Protein AF-A0A7X3G7Q7-F1 (afdb_monomer_lite)

Radius of gyration: 23.52 Å; chains: 1; bounding box: 39×29×93 Å

pLDDT: mean 84.51, std 14.5, range [41.16, 97.44]

Secondary structure (DSSP, 8-state):
------HHHHHHHHHHHHHHTTPPPP-HHHHHHHHHHHH-EEE--S-TTS--EEEEE---BTTB--EEEEEE--HHHHHHHHHHHHHHHHHHHHHHHHHHHHHHT-------------

Organism: NCBI:txid2683234

Foldseek 3Di:
DDDPDDPLRVLVVVQVVCVVVVHDHDDSVLVVVVVLVVAWDWDDPPDPVFAIWRWHWDDDDPNDTDTPGIGGPDPVVVVVNVVVVVVNVVVVVVVVVVVVVVVVPDDPPDDDDPDDDD

Structure (mmCIF, N/CA/C/O backbone):
data_AF-A0A7X3G7Q7-F1
#
_entry.id   AF-A0A7X3G7Q7-F1
#
loop_
_atom_site.group_PDB
_atom_site.id
_atom_site.type_symbol
_atom_site.label_atom_id
_atom_site.label_alt_id
_atom_site.label_comp_id
_atom_site.label_asym_id
_atom_site.label_entity_id
_atom_site.label_seq_id
_atom_site.pdbx_PDB_ins_code
_atom_site.Cartn_x
_atom_site.Cartn_y
_atom_site.Cartn_z
_atom_site.occupancy
_atom_site.B_iso_or_equiv
_atom_site.auth_seq_id
_atom_site.auth_comp_id
_atom_site.auth_asym_id
_atom_site.auth_atom_id
_atom_site.pdbx_PDB_model_num
ATOM 1 N N . MET A 1 1 ? -12.680 -6.814 -23.816 1.00 41.16 1 MET A N 1
ATOM 2 C CA . MET A 1 1 ? -12.468 -7.788 -22.724 1.00 41.16 1 MET A CA 1
ATOM 3 C C . MET A 1 1 ? -12.427 -7.013 -21.419 1.00 41.16 1 MET A C 1
ATOM 5 O O . MET A 1 1 ? -11.471 -6.287 -21.191 1.00 41.16 1 MET A O 1
ATOM 9 N N . THR A 1 2 ? -13.482 -7.069 -20.613 1.00 50.25 2 THR A N 1
ATOM 10 C CA . THR A 1 2 ? -13.499 -6.464 -19.275 1.00 50.25 2 THR A CA 1
ATOM 11 C C . THR A 1 2 ? -12.860 -7.450 -18.305 1.00 50.25 2 THR A C 1
ATOM 13 O O . THR A 1 2 ? -13.382 -8.539 -18.089 1.00 50.25 2 THR A O 1
ATOM 16 N N . ASN A 1 3 ? -11.681 -7.107 -17.786 1.00 59.00 3 ASN A N 1
ATOM 17 C CA . ASN A 1 3 ? -11.023 -7.899 -16.755 1.00 59.00 3 ASN A CA 1
ATOM 18 C C . ASN A 1 3 ? -11.711 -7.630 -15.403 1.00 59.00 3 ASN A C 1
ATOM 20 O O . ASN A 1 3 ? -11.856 -6.473 -15.016 1.00 59.00 3 ASN A O 1
ATOM 24 N N . PHE A 1 4 ? -12.139 -8.690 -14.711 1.00 66.44 4 PHE A N 1
ATOM 25 C CA . PHE A 1 4 ? -12.794 -8.630 -13.396 1.00 66.44 4 PHE A CA 1
ATOM 26 C C . PHE A 1 4 ? -11.816 -8.792 -12.220 1.00 66.44 4 PHE A C 1
ATOM 28 O O . PHE A 1 4 ? -12.246 -8.860 -11.068 1.00 66.44 4 PHE A O 1
ATOM 35 N N . ASP A 1 5 ? -10.514 -8.883 -12.498 1.00 72.56 5 ASP A N 1
ATOM 36 C CA . ASP A 1 5 ? -9.478 -8.947 -11.472 1.00 72.56 5 ASP A CA 1
ATOM 37 C C . ASP A 1 5 ? -9.525 -7.716 -10.557 1.00 72.56 5 ASP A C 1
ATOM 39 O O . ASP A 1 5 ? -9.692 -6.576 -10.998 1.00 72.56 5 ASP A O 1
ATOM 43 N N . THR A 1 6 ? -9.279 -7.932 -9.266 1.00 76.94 6 THR A N 1
ATOM 44 C CA . THR A 1 6 ? -8.950 -6.826 -8.364 1.00 76.94 6 THR A CA 1
ATOM 45 C C . THR A 1 6 ? -7.605 -6.208 -8.756 1.00 76.94 6 THR A C 1
ATOM 47 O O . THR A 1 6 ? -6.756 -6.865 -9.361 1.00 76.94 6 THR A O 1
ATOM 50 N N . LEU A 1 7 ? -7.361 -4.953 -8.363 1.00 80.94 7 LEU A N 1
ATOM 51 C CA . LEU A 1 7 ? -6.083 -4.275 -8.621 1.00 80.94 7 LEU A CA 1
ATOM 52 C C . LEU A 1 7 ? -4.878 -5.121 -8.165 1.00 80.94 7 LEU A C 1
ATOM 54 O O . LEU A 1 7 ? -3.913 -5.282 -8.905 1.00 80.94 7 LEU A O 1
ATOM 58 N N . THR A 1 8 ? -4.965 -5.736 -6.984 1.00 82.06 8 THR A N 1
ATOM 59 C CA . THR A 1 8 ? -3.931 -6.631 -6.445 1.00 82.06 8 THR A CA 1
ATOM 60 C C . THR A 1 8 ? -3.690 -7.848 -7.338 1.00 82.06 8 THR A C 1
ATOM 62 O O . THR A 1 8 ? -2.542 -8.236 -7.558 1.00 82.06 8 THR A O 1
ATOM 65 N N . GLN A 1 9 ? -4.751 -8.455 -7.879 1.00 85.56 9 GLN A N 1
ATOM 66 C CA . GLN A 1 9 ? -4.645 -9.603 -8.784 1.00 85.56 9 GLN A CA 1
ATOM 67 C C . GLN A 1 9 ? -4.023 -9.203 -10.124 1.00 85.56 9 GLN A C 1
ATOM 69 O O . GLN A 1 9 ? -3.162 -9.925 -10.633 1.00 85.56 9 GLN A O 1
ATOM 74 N N . LEU A 1 10 ? -4.406 -8.040 -10.657 1.00 89.75 10 LEU A N 1
ATOM 75 C CA . LEU A 1 10 ? -3.851 -7.500 -11.893 1.00 89.75 10 LEU A CA 1
ATOM 76 C C . LEU A 1 10 ? -2.351 -7.219 -11.750 1.00 89.75 10 LEU A C 1
ATOM 78 O O . LEU A 1 10 ? -1.560 -7.679 -12.571 1.00 89.75 10 LEU A O 1
ATOM 82 N N . ILE A 1 11 ? -1.948 -6.541 -10.674 1.00 91.00 11 ILE A N 1
ATOM 83 C CA . ILE A 1 11 ? -0.537 -6.235 -10.413 1.00 91.00 11 ILE A CA 1
ATOM 84 C C . ILE A 1 11 ? 0.264 -7.517 -10.163 1.00 91.00 11 ILE A C 1
ATOM 86 O O . ILE A 1 11 ? 1.367 -7.666 -10.677 1.00 91.00 11 ILE A O 1
ATOM 90 N N . SER A 1 12 ? -0.308 -8.497 -9.462 1.00 89.81 12 SER A N 1
ATOM 91 C CA . SER A 1 12 ? 0.344 -9.799 -9.270 1.00 89.81 12 SER A CA 1
ATOM 92 C C . SER A 1 12 ? 0.580 -10.529 -10.598 1.00 89.81 12 SER A C 1
ATOM 94 O O . SER A 1 12 ? 1.623 -11.155 -10.785 1.00 89.81 12 SER A O 1
ATOM 96 N N . LYS A 1 13 ? -0.377 -10.464 -11.537 1.00 91.12 13 LYS A N 1
ATOM 97 C CA . LYS A 1 13 ? -0.215 -11.015 -12.893 1.00 91.12 13 LYS A CA 1
ATOM 98 C C . LYS A 1 13 ? 0.859 -10.255 -13.672 1.00 91.12 13 LYS A C 1
ATOM 100 O O . LYS A 1 13 ? 1.710 -10.903 -14.277 1.00 91.12 13 LYS A O 1
ATOM 105 N N . TYR A 1 14 ? 0.848 -8.922 -13.603 1.00 92.00 14 TYR A N 1
ATOM 106 C CA . TYR A 1 14 ? 1.881 -8.080 -14.203 1.00 92.00 14 TYR A CA 1
ATOM 107 C C . TYR A 1 14 ? 3.270 -8.445 -13.674 1.00 92.00 14 TYR A C 1
ATOM 109 O O . TYR A 1 14 ? 4.127 -8.794 -14.471 1.00 92.00 14 TYR A O 1
ATOM 117 N N . ASN A 1 15 ? 3.481 -8.469 -12.354 1.00 93.94 15 ASN A N 1
ATOM 118 C CA . ASN A 1 15 ? 4.786 -8.759 -11.755 1.00 93.94 15 ASN A CA 1
ATOM 119 C C . ASN A 1 15 ? 5.332 -10.132 -12.157 1.00 93.94 15 ASN A C 1
ATOM 121 O O . ASN A 1 15 ? 6.530 -10.268 -12.389 1.00 93.94 15 ASN A O 1
ATOM 125 N N . ARG A 1 16 ? 4.466 -11.148 -12.279 1.00 92.88 16 ARG A N 1
ATOM 126 C CA . ARG A 1 16 ? 4.882 -12.464 -12.786 1.00 92.88 16 ARG A CA 1
ATOM 127 C C . ARG A 1 16 ? 5.394 -12.382 -14.222 1.00 92.88 16 ARG A C 1
ATOM 129 O O . ARG A 1 16 ? 6.462 -12.910 -14.501 1.00 92.88 16 ARG A O 1
ATOM 136 N N . ALA A 1 17 ? 4.653 -11.718 -15.109 1.00 92.19 17 ALA A N 1
ATOM 137 C CA . ALA A 1 17 ? 5.059 -11.559 -16.503 1.00 92.19 17 ALA A CA 1
ATOM 138 C C . ALA A 1 17 ? 6.316 -10.681 -16.631 1.00 92.19 17 ALA A C 1
ATOM 140 O O . ALA A 1 17 ? 7.292 -11.088 -17.250 1.00 92.19 17 ALA A O 1
ATOM 141 N N . ALA A 1 18 ? 6.317 -9.511 -15.991 1.00 91.31 18 ALA A N 1
ATOM 142 C CA . ALA A 1 18 ? 7.424 -8.561 -15.970 1.00 91.31 18 ALA A CA 1
ATOM 143 C C . ALA A 1 18 ? 8.718 -9.201 -15.452 1.00 91.31 18 ALA A C 1
ATOM 145 O O . ALA A 1 18 ? 9.767 -9.034 -16.068 1.00 91.31 18 ALA A O 1
ATOM 146 N N . GLY A 1 19 ? 8.637 -10.004 -14.386 1.00 89.94 19 GLY A N 1
ATOM 147 C CA . GLY A 1 19 ? 9.782 -10.738 -13.850 1.00 89.94 19 GLY A CA 1
ATOM 148 C C . GLY A 1 19 ? 10.394 -11.709 -14.860 1.00 89.94 19 GLY A C 1
ATOM 149 O O . GLY A 1 19 ? 11.614 -11.786 -14.961 1.00 89.94 19 GLY A O 1
ATOM 150 N N . SER A 1 20 ? 9.574 -12.388 -15.671 1.00 89.56 20 SER A N 1
ATOM 151 C CA . SER A 1 20 ? 10.067 -13.255 -16.752 1.00 89.56 20 SER A CA 1
ATOM 152 C C . SER A 1 20 ? 10.788 -12.492 -17.868 1.00 89.56 20 SER A C 1
ATOM 154 O O . SER A 1 20 ? 11.638 -13.071 -18.537 1.00 89.56 20 SER A O 1
ATOM 156 N N . PHE A 1 21 ? 10.485 -11.205 -18.057 1.00 88.06 21 PHE A N 1
ATOM 157 C CA . PHE A 1 21 ? 11.135 -10.335 -19.045 1.00 88.06 21 PHE A CA 1
ATOM 158 C C . PHE A 1 21 ? 12.249 -9.454 -18.455 1.00 88.06 21 PHE A C 1
ATOM 160 O O . PHE A 1 21 ? 12.831 -8.645 -19.177 1.00 88.06 21 PHE A O 1
ATOM 167 N N . GLY A 1 22 ? 12.546 -9.579 -17.156 1.00 84.56 22 GLY A N 1
ATOM 168 C CA . GLY A 1 22 ? 13.512 -8.717 -16.467 1.00 84.56 22 GLY A CA 1
ATOM 169 C C . GLY A 1 22 ? 13.072 -7.250 -16.371 1.00 84.56 22 GLY A C 1
ATOM 170 O O . GLY A 1 22 ? 13.911 -6.359 -16.269 1.00 84.56 22 GLY A O 1
ATOM 171 N N . TRP A 1 23 ? 11.768 -6.979 -16.448 1.00 85.88 23 TRP A N 1
ATOM 172 C CA . TRP A 1 23 ? 11.209 -5.634 -16.316 1.00 85.88 23 TRP A CA 1
ATOM 173 C C . TRP A 1 23 ? 11.025 -5.233 -14.850 1.00 85.88 23 TRP A C 1
ATOM 175 O O . TRP A 1 23 ? 10.987 -6.072 -13.949 1.00 85.88 23 TRP A O 1
ATOM 185 N N . GLY A 1 24 ? 10.863 -3.926 -14.623 1.00 84.81 24 GLY A N 1
ATOM 186 C CA . GLY A 1 24 ? 10.575 -3.372 -13.303 1.00 84.81 24 GLY A CA 1
ATOM 187 C C . GLY A 1 24 ? 9.292 -3.952 -12.701 1.00 84.81 24 GLY A C 1
ATOM 188 O O . GLY A 1 24 ? 8.245 -4.010 -13.355 1.00 84.81 24 GLY A O 1
ATOM 189 N N . LEU A 1 25 ? 9.388 -4.373 -11.440 1.00 90.81 25 LEU A N 1
ATOM 190 C CA . LEU A 1 25 ? 8.280 -4.926 -10.667 1.00 90.81 25 LEU A CA 1
ATOM 191 C C . LEU A 1 25 ? 7.606 -3.830 -9.844 1.00 90.81 25 LEU A C 1
ATOM 193 O O . LEU A 1 25 ? 8.264 -2.936 -9.316 1.00 90.81 25 LEU A O 1
ATOM 197 N N . VAL A 1 26 ? 6.291 -3.935 -9.687 1.00 90.06 26 VAL A N 1
ATOM 198 C CA . VAL A 1 26 ? 5.528 -3.082 -8.777 1.00 90.06 26 VAL A CA 1
ATOM 199 C C . VAL A 1 26 ? 5.653 -3.623 -7.355 1.00 90.06 26 VAL A C 1
ATOM 201 O O . VAL A 1 26 ? 5.433 -4.811 -7.116 1.00 90.06 26 VAL A O 1
ATOM 204 N N . ASP A 1 27 ? 5.953 -2.751 -6.398 1.00 90.44 27 ASP A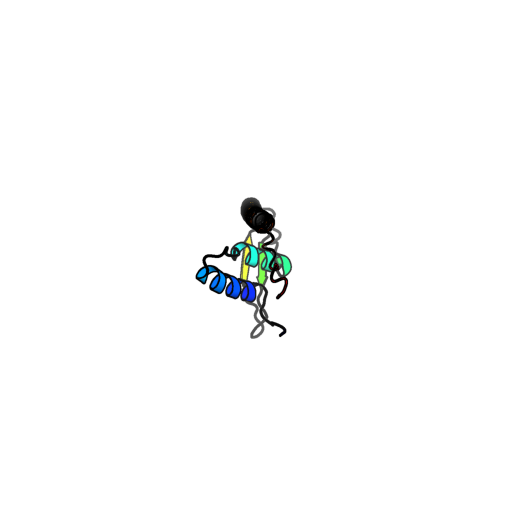 N 1
ATOM 205 C CA . ASP A 1 27 ? 6.027 -3.116 -4.985 1.00 90.44 27 ASP A CA 1
ATOM 206 C C . ASP A 1 27 ? 4.639 -3.487 -4.427 1.00 90.44 27 ASP A C 1
ATOM 208 O O . ASP A 1 27 ? 3.729 -2.657 -4.327 1.00 90.44 27 ASP A O 1
ATOM 212 N N . MET A 1 28 ? 4.478 -4.756 -4.043 1.00 89.69 28 MET A N 1
ATOM 213 C CA . MET A 1 28 ? 3.222 -5.282 -3.504 1.00 89.69 28 MET A CA 1
ATOM 214 C C . MET A 1 28 ? 2.892 -4.748 -2.103 1.00 89.69 28 MET A C 1
ATOM 216 O O . MET A 1 28 ? 1.714 -4.750 -1.729 1.00 89.69 28 MET A O 1
ATOM 220 N N . GLU A 1 29 ? 3.879 -4.281 -1.332 1.00 89.69 29 GLU A N 1
ATOM 221 C CA . GLU A 1 29 ? 3.650 -3.682 -0.012 1.00 89.69 29 GLU A CA 1
ATOM 222 C C . GLU A 1 29 ? 2.891 -2.357 -0.159 1.00 89.69 29 GLU A C 1
ATOM 224 O O . GLU A 1 29 ? 1.876 -2.147 0.509 1.00 89.69 29 GLU A O 1
ATOM 229 N N . ILE A 1 30 ? 3.296 -1.516 -1.118 1.00 91.38 30 ILE A N 1
ATOM 230 C CA . ILE A 1 30 ? 2.623 -0.245 -1.435 1.00 91.38 30 ILE A CA 1
ATOM 231 C C . ILE A 1 30 ? 1.201 -0.485 -1.946 1.00 91.38 30 ILE A C 1
ATOM 233 O O . ILE A 1 30 ? 0.267 0.216 -1.550 1.00 91.38 30 ILE A O 1
ATOM 237 N N . VAL A 1 31 ? 1.006 -1.499 -2.792 1.00 90.69 31 VAL A N 1
ATOM 238 C CA . VAL A 1 31 ? -0.326 -1.869 -3.298 1.00 90.69 31 VAL A CA 1
ATOM 239 C C . VAL A 1 31 ? -1.245 -2.294 -2.157 1.00 90.69 31 VAL A C 1
ATOM 241 O O . VAL A 1 31 ? -2.384 -1.829 -2.078 1.00 90.69 31 VAL A O 1
ATOM 244 N N . SER A 1 32 ? -0.744 -3.140 -1.256 1.00 89.69 32 SER A N 1
ATOM 245 C CA . SER A 1 32 ? -1.501 -3.634 -0.101 1.00 89.69 32 SER A CA 1
ATOM 246 C C . SER A 1 32 ? -1.836 -2.505 0.874 1.00 89.69 32 SER A C 1
ATOM 248 O O . SER A 1 32 ? -2.968 -2.417 1.345 1.00 89.69 32 SER A O 1
ATOM 250 N N . LEU A 1 33 ? -0.889 -1.594 1.123 1.00 92.75 33 LEU A N 1
ATOM 251 C CA . LEU A 1 33 ? -1.116 -0.397 1.929 1.00 92.75 33 LEU A CA 1
ATOM 252 C C . LEU A 1 33 ? -2.186 0.510 1.309 1.00 92.75 33 LEU A C 1
ATOM 254 O O . LEU A 1 33 ? -3.111 0.923 2.004 1.00 92.75 33 LEU A O 1
ATOM 258 N N . ARG A 1 34 ? -2.097 0.812 0.007 1.00 92.00 34 ARG A N 1
ATOM 259 C CA . ARG A 1 34 ? -3.090 1.645 -0.695 1.00 92.00 34 ARG A CA 1
ATOM 260 C C . ARG A 1 34 ? -4.483 1.038 -0.603 1.00 92.00 34 ARG A C 1
ATOM 26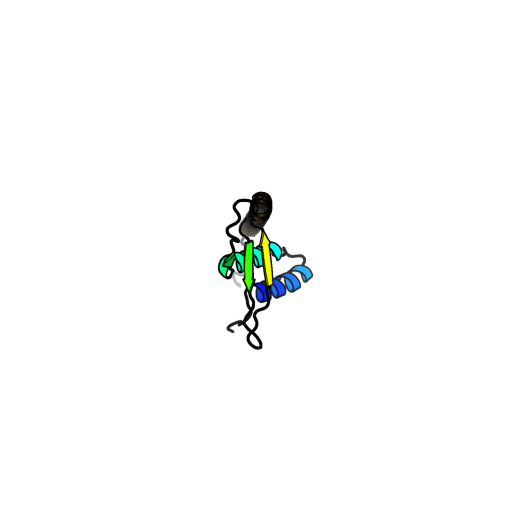2 O O . ARG A 1 34 ? -5.462 1.750 -0.399 1.00 92.00 34 ARG A O 1
ATOM 269 N N . ASP A 1 35 ? -4.583 -0.270 -0.794 1.00 90.81 35 ASP A N 1
ATOM 270 C CA . ASP A 1 35 ? -5.837 -1.013 -0.713 1.00 90.81 35 ASP A CA 1
ATOM 271 C C . ASP A 1 35 ? -6.410 -1.013 0.719 1.00 90.81 35 ASP A C 1
ATOM 273 O O . ASP A 1 35 ? -7.608 -0.779 0.903 1.00 90.81 35 ASP A O 1
ATOM 277 N N . ALA A 1 36 ? -5.559 -1.154 1.739 1.00 92.75 36 ALA A N 1
ATOM 278 C CA . ALA A 1 36 ? -5.947 -0.994 3.139 1.00 92.75 36 ALA A CA 1
ATOM 279 C C . ALA A 1 36 ? -6.397 0.438 3.471 1.00 92.75 36 ALA A C 1
ATOM 281 O O . ALA A 1 36 ? -7.404 0.605 4.148 1.00 92.75 36 ALA A O 1
ATOM 282 N N . LEU A 1 37 ? -5.722 1.471 2.964 1.00 93.44 37 LEU A N 1
ATOM 283 C CA . LEU A 1 37 ? -6.117 2.870 3.171 1.00 93.44 37 LEU A CA 1
ATOM 284 C C . LEU A 1 37 ? -7.447 3.209 2.483 1.00 93.44 37 LEU A C 1
ATOM 286 O O . LEU A 1 37 ? -8.273 3.913 3.055 1.00 93.44 37 LEU A O 1
ATOM 290 N N . ALA A 1 38 ? -7.673 2.697 1.271 1.00 91.31 38 ALA A N 1
ATOM 291 C CA . ALA A 1 38 ? -8.875 2.992 0.493 1.00 91.31 38 ALA A CA 1
ATOM 292 C C . ALA A 1 38 ? -10.133 2.281 1.021 1.00 91.31 38 ALA A C 1
ATOM 294 O O . ALA A 1 38 ? -11.242 2.797 0.880 1.00 91.31 38 ALA A O 1
ATOM 295 N N . HIS A 1 39 ? -9.977 1.081 1.586 1.00 91.94 39 HIS A N 1
ATOM 296 C CA . HIS A 1 39 ? -11.110 0.215 1.931 1.00 91.94 39 HIS A CA 1
ATOM 297 C C . HIS A 1 39 ? -11.164 -0.200 3.403 1.00 91.94 39 HIS A C 1
ATOM 299 O O . HIS A 1 39 ? -12.171 -0.760 3.841 1.00 91.94 39 HIS A O 1
ATOM 305 N N . GLY A 1 40 ? -10.110 0.066 4.168 1.00 92.75 40 GLY A N 1
ATOM 306 C CA . GLY A 1 40 ? -10.028 -0.245 5.585 1.00 92.75 40 GLY A CA 1
ATOM 307 C C . GLY A 1 40 ? -10.836 0.698 6.472 1.00 92.75 40 GLY A C 1
ATOM 308 O O . GLY A 1 40 ? -11.663 1.501 6.031 1.00 92.75 40 GLY A O 1
ATOM 309 N N . ARG A 1 41 ? -10.624 0.542 7.771 1.00 95.06 41 ARG A N 1
ATOM 310 C CA . ARG A 1 41 ? -11.224 1.306 8.859 1.00 95.06 41 ARG A CA 1
ATOM 311 C C . ARG A 1 41 ? -10.136 1.630 9.867 1.00 95.06 41 ARG A C 1
ATOM 313 O O . ARG A 1 41 ? -9.268 0.799 10.127 1.00 95.06 41 ARG A O 1
ATOM 320 N N . VAL A 1 42 ? -10.213 2.821 10.443 1.00 94.88 42 VAL A N 1
ATOM 321 C CA . VAL A 1 42 ? -9.370 3.198 11.574 1.00 94.88 42 VAL A CA 1
ATOM 322 C C . VAL A 1 42 ? -10.107 2.813 12.849 1.00 94.88 42 VAL A C 1
ATOM 324 O O . VAL A 1 42 ? -11.227 3.264 13.081 1.00 94.88 42 VAL A O 1
ATOM 327 N N . ALA A 1 43 ? -9.491 1.950 13.648 1.00 92.00 43 ALA A N 1
ATOM 328 C CA . ALA A 1 43 ? -9.975 1.562 14.961 1.00 92.00 43 ALA A CA 1
ATOM 329 C C . ALA A 1 43 ? -9.175 2.301 16.036 1.00 92.00 43 ALA A C 1
ATOM 331 O O . ALA A 1 43 ? -7.947 2.375 15.968 1.00 92.00 43 ALA A O 1
ATOM 332 N N . TYR A 1 44 ? -9.873 2.823 17.039 1.00 89.94 44 TYR A N 1
ATOM 333 C CA . TYR A 1 44 ? -9.270 3.493 18.183 1.00 89.94 44 TYR A CA 1
ATOM 334 C C . TYR A 1 44 ? -9.840 2.905 19.472 1.00 89.94 44 TYR A C 1
ATOM 336 O O . TYR A 1 44 ? -11.053 2.740 19.589 1.00 89.94 44 TYR A O 1
ATOM 344 N N . SER A 1 45 ? -8.974 2.561 20.426 1.00 82.00 45 SER A N 1
ATOM 345 C CA . SER A 1 45 ? -9.373 1.900 21.675 1.00 82.00 45 SER A CA 1
ATOM 346 C C . SER A 1 45 ? -9.769 2.865 22.796 1.00 82.00 45 SER A C 1
ATOM 348 O O . SER A 1 45 ? -10.078 2.403 23.887 1.00 82.00 45 SER A O 1
ATOM 350 N N . GLY A 1 46 ? -9.741 4.185 22.574 1.00 76.94 46 GLY A N 1
ATOM 351 C CA . GLY A 1 46 ? -10.049 5.189 23.608 1.00 76.94 46 GLY A CA 1
ATOM 352 C C . GLY A 1 46 ? -8.917 5.438 24.613 1.00 76.94 46 GLY A C 1
ATOM 353 O O . GLY A 1 46 ? -8.947 6.426 25.337 1.00 76.94 46 GLY A O 1
ATOM 354 N N . ASP A 1 47 ? -7.917 4.561 24.631 1.00 82.75 47 ASP A N 1
ATOM 355 C CA . ASP A 1 47 ? -6.681 4.693 25.397 1.00 82.75 47 ASP A CA 1
ATOM 356 C C . ASP A 1 47 ? -5.749 5.708 24.714 1.00 82.75 47 ASP A C 1
ATOM 358 O O . ASP A 1 47 ? -5.345 5.514 23.563 1.00 82.75 47 ASP A O 1
ATOM 362 N N . GLN A 1 48 ? -5.432 6.804 25.408 1.00 72.00 48 GLN A N 1
ATOM 363 C CA . GLN A 1 48 ? -4.556 7.860 24.892 1.00 72.00 48 GLN A CA 1
ATOM 364 C C . G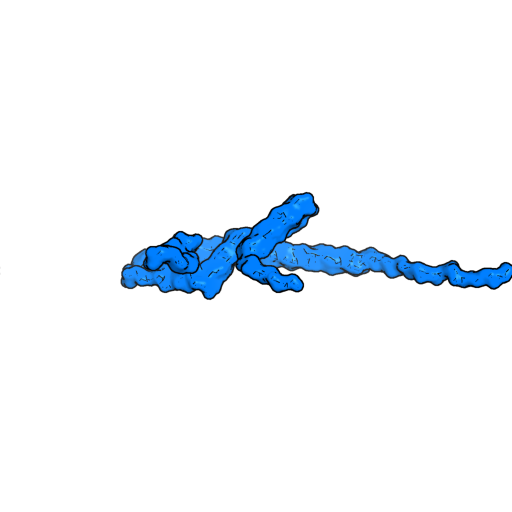LN A 1 48 ? -3.116 7.380 24.675 1.00 72.00 48 GLN A C 1
ATOM 366 O O . GLN A 1 48 ? -2.401 7.985 23.878 1.00 72.00 48 GLN A O 1
ATOM 371 N N . GLU A 1 49 ? -2.708 6.282 25.315 1.00 74.81 49 GLU A 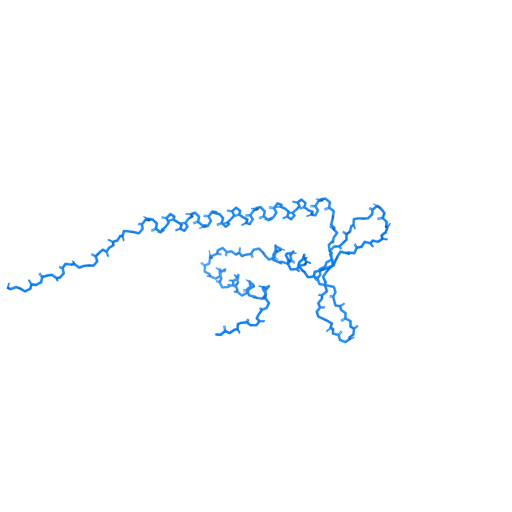N 1
ATOM 372 C CA . GLU A 1 49 ? -1.372 5.704 25.154 1.00 74.81 49 GLU A CA 1
ATOM 373 C C . GLU A 1 49 ? -1.257 4.786 23.927 1.00 74.81 49 GLU A C 1
ATOM 375 O O . GLU A 1 49 ? -0.151 4.409 23.541 1.00 74.81 49 GLU A O 1
ATOM 380 N N . ARG A 1 50 ? -2.374 4.430 23.273 1.00 83.44 50 ARG A N 1
ATOM 381 C CA . ARG A 1 50 ? -2.375 3.530 22.109 1.00 83.44 50 ARG A CA 1
ATOM 382 C C . ARG A 1 50 ? -2.591 4.279 20.806 1.00 83.44 50 ARG A C 1
ATOM 384 O O . ARG A 1 50 ? -3.549 5.037 20.649 1.00 83.44 50 ARG A O 1
ATOM 391 N N . HIS A 1 51 ? -1.744 3.996 19.819 1.00 91.94 51 HIS A N 1
ATOM 392 C CA . HIS A 1 51 ? -1.943 4.511 18.472 1.00 91.94 51 HIS A CA 1
ATOM 393 C C . HIS A 1 51 ? -3.182 3.876 17.809 1.00 91.94 51 HIS A C 1
ATOM 395 O O . HIS A 1 51 ? -3.492 2.703 18.050 1.00 91.94 51 HIS A O 1
ATOM 401 N N . PRO A 1 52 ? -3.895 4.618 16.941 1.00 94.06 52 PRO A N 1
ATOM 402 C CA . PRO A 1 52 ? -4.953 4.048 16.117 1.00 94.06 52 PRO A CA 1
ATOM 403 C C . PRO A 1 52 ? -4.433 2.894 15.254 1.00 94.06 52 PRO A C 1
ATOM 405 O O . PRO A 1 52 ? -3.266 2.869 14.863 1.00 94.06 52 PRO A O 1
ATOM 408 N N . ARG A 1 53 ? -5.310 1.951 14.908 1.00 95.31 53 ARG A N 1
ATOM 409 C CA . ARG A 1 53 ? -4.975 0.833 14.018 1.00 95.31 53 ARG A CA 1
ATOM 410 C C . ARG A 1 53 ? -5.718 0.942 12.698 1.00 95.31 53 ARG A C 1
ATOM 412 O O . ARG A 1 53 ? -6.926 1.175 12.689 1.00 95.31 53 ARG A O 1
ATOM 419 N N . LEU A 1 54 ? -5.018 0.711 11.591 1.00 96.69 54 LEU A N 1
ATOM 420 C CA . LEU A 1 54 ? -5.625 0.534 10.278 1.00 96.69 54 LEU A CA 1
ATOM 421 C C . LEU A 1 54 ? -5.984 -0.939 10.098 1.00 96.69 54 LEU A C 1
ATOM 423 O O . LEU A 1 54 ? -5.105 -1.801 10.064 1.00 96.69 54 LEU A O 1
ATOM 427 N N . MET A 1 55 ? -7.274 -1.223 9.953 1.00 95.75 55 MET A N 1
ATOM 428 C CA . MET A 1 55 ? -7.790 -2.574 9.763 1.00 95.75 55 MET A CA 1
ATOM 429 C C . MET A 1 55 ? -8.528 -2.697 8.435 1.00 95.75 55 MET A C 1
ATOM 431 O O . MET A 1 55 ? -9.360 -1.856 8.105 1.00 95.75 55 MET A O 1
ATOM 435 N N . LYS A 1 56 ? -8.286 -3.771 7.686 1.00 94.19 56 LYS A N 1
ATOM 436 C CA . LYS A 1 56 ? -9.079 -4.131 6.503 1.00 94.19 56 LYS A CA 1
ATOM 437 C C . LYS A 1 56 ? -9.703 -5.502 6.707 1.00 94.19 56 LYS A C 1
ATOM 439 O O . LYS A 1 56 ? -9.075 -6.407 7.258 1.00 94.19 56 LYS A O 1
ATOM 444 N N . PHE A 1 57 ? -10.930 -5.639 6.228 1.00 93.19 57 PHE A N 1
ATOM 445 C CA . PHE A 1 57 ? -11.684 -6.880 6.249 1.00 93.19 57 PHE A CA 1
ATOM 446 C C . PHE A 1 57 ? -11.920 -7.372 4.824 1.00 93.19 57 PHE A C 1
ATOM 448 O O . PHE A 1 57 ? -12.104 -6.575 3.900 1.00 93.19 57 PHE A O 1
ATOM 455 N N . ASP A 1 58 ? -11.934 -8.687 4.656 1.00 89.38 58 ASP A N 1
ATOM 456 C CA . ASP A 1 58 ? -12.399 -9.305 3.421 1.00 89.38 58 ASP A CA 1
ATOM 457 C C . ASP A 1 58 ? -13.924 -9.269 3.300 1.00 89.38 58 ASP A C 1
ATOM 459 O O . ASP A 1 58 ? -14.650 -8.878 4.220 1.00 89.38 58 ASP A O 1
ATOM 463 N N . LYS A 1 59 ? -14.414 -9.724 2.141 1.00 86.44 59 LYS A N 1
ATOM 464 C CA . LYS A 1 59 ? -15.835 -10.005 1.954 1.00 86.44 59 LYS A CA 1
ATOM 465 C C . LYS A 1 59 ? -16.319 -10.971 3.048 1.00 86.44 59 LYS A C 1
ATOM 467 O O . LYS A 1 59 ? -15.620 -11.947 3.331 1.00 86.44 59 LYS A O 1
ATOM 472 N N . PRO A 1 60 ? -17.499 -10.725 3.642 1.00 90.62 60 PRO A N 1
ATOM 473 C CA . PRO A 1 60 ? -18.087 -11.653 4.594 1.00 90.62 60 PRO A CA 1
ATOM 474 C C . PRO A 1 60 ? -18.252 -13.057 4.000 1.00 90.62 60 PRO A C 1
ATOM 476 O O . PRO A 1 60 ? -18.656 -13.195 2.845 1.00 90.62 60 PRO A O 1
ATOM 479 N N . SER A 1 61 ? -17.984 -14.080 4.807 1.00 92.12 61 SER A N 1
ATOM 480 C CA . SER A 1 61 ? -18.270 -15.491 4.525 1.00 92.12 61 SER A CA 1
ATOM 481 C C . SER A 1 61 ? -18.827 -16.126 5.793 1.00 92.12 61 SER A C 1
ATOM 483 O O . SER A 1 61 ? -18.271 -15.924 6.873 1.00 92.12 61 SER A O 1
ATOM 485 N N . ASP A 1 62 ? -19.941 -16.849 5.682 1.00 90.94 62 ASP A N 1
ATOM 486 C CA . ASP A 1 62 ? -20.594 -17.543 6.806 1.00 90.94 62 ASP A CA 1
ATOM 487 C C . ASP A 1 62 ? -20.861 -16.639 8.025 1.00 90.94 62 ASP A C 1
ATOM 489 O O . ASP A 1 62 ? -20.627 -17.004 9.178 1.00 90.94 62 ASP A O 1
ATOM 493 N N . GLY A 1 63 ? -21.301 -15.402 7.764 1.00 91.62 63 GLY A N 1
ATOM 494 C CA . GLY A 1 63 ? -21.592 -14.407 8.803 1.00 91.62 63 GLY A CA 1
ATOM 495 C C . GLY A 1 63 ? -20.359 -13.852 9.528 1.00 91.62 63 GLY A C 1
ATOM 496 O O . GLY A 1 63 ? -20.509 -13.111 10.497 1.00 91.62 63 GLY A O 1
ATOM 497 N N . LYS A 1 64 ? -19.144 -14.180 9.076 1.00 92.25 64 LYS A N 1
ATOM 498 C CA . LYS A 1 64 ? -17.879 -13.707 9.650 1.00 92.25 64 LYS A CA 1
ATOM 499 C C . LYS A 1 64 ? -17.079 -12.924 8.617 1.00 92.25 64 LYS A C 1
ATOM 501 O O . LYS A 1 64 ? -17.208 -13.131 7.413 1.00 92.25 64 LYS A O 1
ATOM 506 N N . VAL A 1 65 ? -16.218 -12.033 9.096 1.00 91.44 65 VAL A N 1
ATOM 507 C CA . VAL A 1 65 ? -15.255 -11.308 8.261 1.00 91.44 65 VAL A CA 1
ATOM 508 C C . VAL A 1 65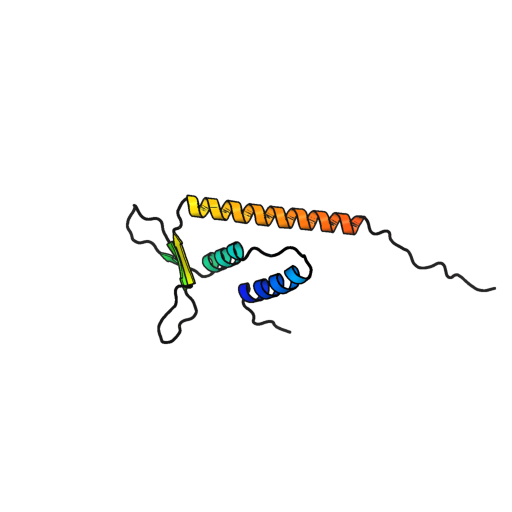 ? -13.840 -11.635 8.710 1.00 91.44 65 VAL A C 1
ATOM 510 O O . VAL A 1 65 ? -13.532 -11.620 9.901 1.00 91.44 65 VAL A O 1
ATOM 513 N N . ARG A 1 66 ? -12.965 -11.938 7.751 1.00 93.25 66 ARG A N 1
ATOM 514 C CA . ARG A 1 66 ? -11.538 -12.131 8.016 1.00 93.25 66 ARG A CA 1
ATOM 515 C C . ARG A 1 66 ? -10.845 -10.776 8.028 1.00 93.25 66 ARG A C 1
ATOM 517 O O . ARG A 1 66 ? -11.020 -9.996 7.095 1.00 93.25 66 ARG A O 1
ATOM 524 N N . VAL A 1 67 ? -10.028 -10.516 9.046 1.00 92.81 67 VAL A N 1
ATOM 525 C CA . VAL A 1 67 ? -9.112 -9.368 9.051 1.00 92.81 67 VAL A CA 1
ATOM 526 C C . VAL A 1 67 ? -7.947 -9.691 8.115 1.00 92.81 67 VAL A C 1
ATOM 528 O O . VAL A 1 67 ? -7.213 -10.649 8.352 1.00 92.81 67 VAL A O 1
ATOM 531 N N . CYS A 1 68 ? -7.799 -8.930 7.032 1.00 91.69 68 CYS A N 1
ATOM 532 C CA . CYS A 1 68 ? -6.750 -9.126 6.026 1.00 91.69 68 CYS A CA 1
ATOM 533 C C . CYS A 1 68 ? -5.647 -8.057 6.070 1.00 91.69 68 CYS A C 1
ATOM 535 O O . CYS A 1 68 ? -4.617 -8.228 5.426 1.00 91.69 68 CYS A O 1
ATOM 537 N N . TYR A 1 69 ? -5.830 -6.996 6.859 1.00 93.44 69 TYR A N 1
ATOM 538 C CA . TYR A 1 69 ? -4.803 -6.006 7.188 1.00 93.44 69 TYR A CA 1
ATOM 539 C C . TYR A 1 69 ? -5.040 -5.512 8.616 1.00 93.44 69 TYR A C 1
ATOM 541 O O . TYR A 1 69 ? -6.196 -5.286 8.978 1.00 93.44 69 TYR A O 1
ATOM 549 N N . ASN A 1 70 ? -3.993 -5.374 9.431 1.00 95.38 70 ASN A N 1
ATOM 550 C CA . ASN A 1 70 ? -4.107 -4.902 10.814 1.00 95.38 70 ASN A CA 1
ATOM 551 C C . ASN A 1 70 ? -2.784 -4.316 11.319 1.00 95.38 70 ASN A C 1
ATOM 553 O O . ASN A 1 70 ? -2.006 -5.000 11.984 1.00 95.38 70 ASN A O 1
ATOM 557 N N . GLU A 1 71 ? -2.563 -3.039 11.046 1.00 95.94 71 GLU A N 1
ATOM 558 C CA . GLU A 1 71 ? -1.327 -2.349 11.409 1.00 95.94 71 GLU A CA 1
ATOM 559 C C . GLU A 1 71 ? -1.580 -1.222 12.402 1.00 95.94 71 GLU A C 1
ATOM 561 O O . GLU A 1 71 ? -2.624 -0.572 12.381 1.00 95.94 71 GLU A O 1
ATOM 566 N N . GLU A 1 72 ? -0.600 -0.980 13.263 1.00 95.50 72 GLU A N 1
ATOM 567 C CA . GLU A 1 72 ? -0.603 0.152 14.180 1.00 95.50 72 GLU A CA 1
ATOM 568 C C . GLU A 1 72 ? -0.041 1.396 13.497 1.00 95.50 72 GLU A C 1
ATOM 570 O O . GLU A 1 72 ? 1.065 1.375 12.964 1.00 95.50 72 GLU A O 1
ATOM 575 N N . MET A 1 73 ? -0.791 2.495 13.527 1.00 94.62 73 MET A N 1
ATOM 576 C CA . MET A 1 73 ? -0.447 3.743 12.846 1.00 94.62 73 MET A CA 1
ATOM 577 C C . MET A 1 73 ? 0.459 4.620 13.723 1.00 94.62 73 MET A C 1
ATOM 579 O O . MET A 1 73 ? 0.143 5.777 14.004 1.00 94.62 73 MET A O 1
ATOM 583 N N . SER A 1 74 ? 1.575 4.056 14.192 1.00 94.94 74 SER A N 1
ATOM 584 C CA . SER A 1 74 ? 2.599 4.795 14.938 1.00 94.94 74 SER A CA 1
ATOM 585 C C . SER A 1 74 ? 3.353 5.781 14.037 1.00 94.94 74 SER A C 1
ATOM 587 O O . SER A 1 74 ? 3.309 5.695 12.805 1.00 94.94 74 SER A O 1
ATOM 589 N N . ALA A 1 75 ? 4.102 6.714 14.633 1.00 95.50 75 ALA A N 1
ATOM 590 C CA . ALA A 1 75 ? 4.956 7.631 13.872 1.00 95.50 75 ALA A CA 1
ATOM 591 C C . ALA A 1 75 ? 5.966 6.879 12.981 1.00 95.50 75 ALA A C 1
ATOM 593 O O . ALA A 1 75 ? 6.194 7.258 11.830 1.00 95.50 75 ALA A O 1
ATOM 594 N N . ASP A 1 76 ? 6.519 5.771 13.477 1.00 96.75 76 ASP A N 1
ATOM 595 C CA . ASP A 1 76 ? 7.445 4.926 12.721 1.00 96.75 76 ASP A CA 1
ATOM 596 C C . ASP A 1 76 ? 6.766 4.231 11.542 1.00 96.75 76 ASP A C 1
ATOM 598 O O . ASP A 1 76 ? 7.346 4.158 10.455 1.00 96.75 76 ASP A O 1
ATOM 602 N N . TRP A 1 77 ? 5.519 3.786 11.718 1.00 95.88 77 TRP A N 1
ATOM 603 C CA . TRP A 1 77 ? 4.719 3.218 10.636 1.00 95.88 77 TRP A CA 1
ATOM 604 C C . TRP A 1 77 ? 4.502 4.238 9.511 1.00 95.88 77 TRP A C 1
ATOM 606 O O . TRP A 1 77 ? 4.752 3.935 8.341 1.00 95.88 77 TRP A O 1
ATOM 616 N N . PHE A 1 78 ? 4.137 5.479 9.851 1.00 96.19 78 PHE A N 1
ATOM 617 C CA . PHE A 1 78 ? 4.004 6.552 8.861 1.00 96.19 78 PHE A CA 1
ATOM 618 C C . PHE A 1 78 ? 5.330 6.838 8.155 1.00 96.19 78 PHE A C 1
ATOM 620 O O . PHE A 1 78 ? 5.383 6.879 6.924 1.00 96.19 78 PHE A O 1
ATOM 627 N N . ASN A 1 79 ? 6.418 6.985 8.912 1.00 97.44 79 ASN A N 1
ATOM 628 C CA . ASN A 1 79 ? 7.742 7.262 8.361 1.00 97.44 79 ASN A CA 1
ATOM 629 C C . ASN A 1 79 ? 8.215 6.159 7.406 1.00 97.44 79 ASN A C 1
ATOM 631 O O . ASN A 1 79 ? 8.767 6.461 6.343 1.00 97.44 79 ASN A O 1
ATOM 635 N N . LYS A 1 80 ? 7.985 4.889 7.757 1.00 95.69 80 LYS A N 1
ATOM 636 C CA . LYS A 1 80 ? 8.287 3.736 6.902 1.00 95.69 80 LYS A CA 1
ATOM 637 C C . LYS A 1 80 ? 7.563 3.855 5.560 1.00 95.69 80 LYS A C 1
ATOM 639 O O . LYS A 1 80 ? 8.207 3.784 4.512 1.00 95.69 80 LYS A O 1
ATOM 644 N N . HIS A 1 81 ? 6.251 4.073 5.583 1.00 95.56 81 HIS A N 1
ATOM 645 C CA . HIS A 1 81 ? 5.436 4.075 4.366 1.00 95.56 81 HIS A CA 1
ATOM 646 C C . HIS A 1 81 ? 5.619 5.323 3.507 1.00 95.56 81 HIS A C 1
ATOM 648 O O . HIS A 1 81 ? 5.601 5.224 2.280 1.00 95.56 81 HIS A O 1
ATOM 654 N N . ILE A 1 82 ? 5.899 6.478 4.115 1.00 95.94 82 ILE A N 1
ATOM 655 C CA . ILE A 1 82 ? 6.299 7.687 3.381 1.00 95.94 82 ILE A CA 1
ATOM 656 C C . ILE A 1 82 ? 7.608 7.433 2.627 1.00 95.94 82 ILE A C 1
ATOM 658 O O . ILE A 1 82 ? 7.703 7.740 1.440 1.00 95.94 82 ILE A O 1
ATOM 662 N N . LYS A 1 83 ? 8.614 6.839 3.285 1.00 95.69 83 LYS A N 1
ATOM 663 C CA . LYS A 1 83 ? 9.894 6.501 2.640 1.00 95.69 83 LYS A CA 1
ATOM 664 C C . LYS A 1 83 ? 9.712 5.490 1.509 1.00 95.69 83 LYS A C 1
ATOM 666 O O . LYS A 1 83 ? 10.290 5.678 0.443 1.00 95.69 83 LYS A O 1
ATOM 671 N N . ALA A 1 84 ? 8.912 4.444 1.720 1.00 92.38 84 ALA A N 1
ATOM 672 C CA . ALA A 1 84 ? 8.609 3.463 0.680 1.00 92.38 84 ALA A CA 1
ATOM 673 C C . ALA A 1 84 ? 7.932 4.116 -0.537 1.00 92.38 84 ALA A C 1
ATOM 675 O O . ALA A 1 84 ? 8.379 3.916 -1.663 1.00 92.38 84 ALA A O 1
ATOM 676 N N . THR A 1 85 ? 6.934 4.971 -0.298 1.00 93.88 85 THR A N 1
ATOM 677 C CA . THR A 1 85 ? 6.219 5.698 -1.356 1.00 93.88 85 THR A CA 1
ATOM 678 C C . THR A 1 85 ? 7.152 6.611 -2.149 1.00 93.88 85 THR A C 1
ATOM 680 O O . THR A 1 85 ? 7.102 6.604 -3.373 1.00 93.88 85 THR A O 1
ATOM 683 N N . LYS A 1 86 ? 8.045 7.350 -1.476 1.00 95.38 86 LYS A N 1
ATOM 684 C CA . LYS A 1 86 ? 9.044 8.196 -2.149 1.00 95.38 86 LYS A CA 1
ATOM 685 C C . LYS A 1 86 ? 9.940 7.389 -3.086 1.00 95.38 86 LYS A C 1
ATOM 687 O O . LYS A 1 86 ? 10.020 7.718 -4.258 1.00 95.38 86 LYS A O 1
ATOM 692 N N . ARG A 1 87 ? 10.498 6.268 -2.616 1.00 93.19 87 ARG A N 1
ATOM 693 C CA . ARG A 1 87 ? 11.329 5.394 -3.465 1.00 93.19 87 ARG A CA 1
ATOM 694 C C . ARG A 1 87 ? 10.586 4.883 -4.700 1.00 93.19 87 ARG A C 1
ATOM 696 O O . ARG A 1 87 ? 11.187 4.746 -5.759 1.00 93.19 87 ARG A O 1
ATOM 703 N N . ALA A 1 88 ? 9.295 4.582 -4.569 1.00 91.50 88 ALA A N 1
ATOM 704 C CA . ALA A 1 88 ? 8.488 4.154 -5.706 1.00 91.50 88 ALA A CA 1
ATOM 705 C C . ALA A 1 88 ? 8.242 5.289 -6.713 1.00 91.50 88 ALA A C 1
ATOM 707 O O . ALA A 1 88 ? 8.241 5.029 -7.913 1.00 91.50 88 ALA A O 1
ATOM 708 N N . LEU A 1 89 ? 8.068 6.529 -6.244 1.00 93.38 89 LEU A N 1
ATOM 709 C CA . LEU A 1 89 ? 7.981 7.703 -7.118 1.00 93.38 89 LEU A CA 1
ATOM 710 C C . LEU A 1 89 ? 9.292 7.922 -7.875 1.00 93.38 89 LEU A C 1
ATOM 712 O O . LEU A 1 89 ? 9.256 8.021 -9.099 1.00 93.38 89 LEU A O 1
ATOM 716 N N . ASP A 1 90 ? 10.426 7.886 -7.171 1.00 93.94 90 ASP A N 1
ATOM 717 C CA . ASP A 1 90 ? 11.755 8.045 -7.773 1.00 93.94 90 ASP A CA 1
ATOM 718 C C . ASP A 1 90 ? 11.997 6.989 -8.873 1.00 93.94 90 ASP A C 1
ATOM 720 O O . ASP A 1 90 ? 12.502 7.293 -9.951 1.00 93.94 90 ASP A O 1
ATOM 724 N N . ALA A 1 91 ? 11.574 5.739 -8.642 1.00 89.75 91 ALA A N 1
ATOM 725 C CA . ALA A 1 91 ? 11.698 4.664 -9.626 1.00 89.75 91 ALA A CA 1
ATOM 726 C C . ALA A 1 91 ? 10.855 4.902 -10.894 1.00 89.75 91 ALA A C 1
ATOM 728 O O . ALA A 1 91 ? 11.286 4.561 -11.997 1.00 89.75 91 ALA A O 1
ATOM 729 N N . VAL A 1 92 ? 9.655 5.474 -10.752 1.00 90.44 92 VAL A N 1
ATOM 730 C CA . VAL A 1 92 ? 8.794 5.819 -11.895 1.00 90.44 92 VAL A CA 1
ATOM 731 C C . VAL A 1 92 ? 9.365 7.006 -12.664 1.00 90.44 92 VAL A C 1
ATOM 733 O O . VAL A 1 92 ? 9.342 6.990 -13.896 1.00 90.44 92 VAL A O 1
ATOM 736 N N . GLU A 1 93 ? 9.880 8.015 -11.965 1.00 93.38 93 GLU A N 1
ATOM 737 C CA . GLU A 1 93 ? 10.520 9.180 -12.575 1.00 93.38 93 GLU A CA 1
ATOM 738 C C . GLU A 1 93 ? 11.734 8.763 -13.415 1.00 93.38 93 GLU A C 1
ATOM 740 O O . GLU A 1 93 ? 11.797 9.082 -14.604 1.00 93.38 93 GLU A O 1
ATOM 745 N N . GLU A 1 94 ? 12.628 7.951 -12.846 1.00 91.31 94 GLU A N 1
ATOM 746 C CA . GLU A 1 94 ? 13.803 7.425 -13.545 1.00 91.31 94 GLU A CA 1
ATOM 747 C C . GLU A 1 94 ? 13.409 6.599 -14.779 1.00 91.31 94 GLU A C 1
ATOM 749 O O . GLU A 1 94 ? 13.913 6.827 -15.881 1.00 91.31 94 GLU A O 1
ATOM 754 N N . ALA A 1 95 ? 12.452 5.675 -14.637 1.00 88.31 95 ALA A N 1
ATOM 755 C CA . ALA A 1 95 ? 11.973 4.874 -15.762 1.00 88.31 95 ALA A CA 1
ATOM 756 C C . ALA A 1 95 ? 11.352 5.744 -16.871 1.00 88.31 95 ALA A C 1
ATOM 758 O O . ALA A 1 95 ? 11.561 5.483 -18.058 1.00 88.31 95 ALA A O 1
ATOM 759 N N . SER A 1 96 ? 10.615 6.793 -16.497 1.00 89.38 96 SER A N 1
ATOM 760 C CA . SER A 1 96 ? 10.002 7.731 -17.443 1.00 89.38 96 SER A CA 1
ATOM 761 C C . SER A 1 96 ? 11.062 8.538 -18.194 1.00 89.38 96 SER A C 1
ATOM 763 O O . SER A 1 96 ? 10.980 8.683 -19.414 1.00 89.38 96 SER A O 1
ATOM 765 N N . HIS A 1 97 ? 12.098 9.000 -17.493 1.00 92.19 97 HIS A N 1
ATOM 766 C CA . HIS A 1 97 ? 13.214 9.724 -18.093 1.00 92.19 97 HIS A CA 1
ATOM 767 C C . HIS A 1 97 ? 14.003 8.847 -19.079 1.00 92.19 97 HIS A C 1
ATOM 769 O O . HIS A 1 97 ? 14.270 9.268 -20.207 1.00 92.19 97 HIS A O 1
ATOM 775 N N . GLN A 1 98 ? 14.290 7.593 -18.718 1.00 88.75 98 GLN A N 1
ATOM 776 C CA . GLN A 1 98 ? 14.943 6.636 -19.620 1.00 88.75 98 GLN A CA 1
ATOM 777 C C . GLN A 1 98 ? 14.117 6.349 -20.881 1.00 88.75 98 GLN A C 1
ATOM 779 O O . GLN A 1 98 ? 14.678 6.184 -21.969 1.00 88.75 98 GLN A O 1
ATOM 784 N N . LEU A 1 99 ? 12.788 6.268 -20.758 1.00 87.50 99 LEU A N 1
ATOM 785 C CA . LEU A 1 99 ? 11.900 6.093 -21.908 1.00 87.50 99 LEU A CA 1
ATOM 786 C C . LEU A 1 99 ? 11.943 7.308 -22.837 1.00 87.50 99 LEU A C 1
ATOM 788 O O . LEU A 1 99 ? 12.078 7.121 -24.046 1.00 87.50 99 LEU A O 1
ATOM 792 N N . GLN A 1 100 ? 11.905 8.524 -22.285 1.00 88.19 100 GLN A N 1
ATOM 793 C CA . GLN A 1 100 ? 11.990 9.761 -23.064 1.00 88.19 100 GLN A CA 1
ATOM 794 C C . GLN A 1 100 ? 13.303 9.832 -23.858 1.00 88.19 100 GLN A C 1
ATOM 796 O O . GLN A 1 100 ? 13.280 10.024 -25.072 1.00 88.19 100 GLN A O 1
ATOM 801 N N . GLN A 1 101 ? 14.440 9.550 -23.211 1.00 87.69 101 GLN A N 1
ATOM 802 C CA . GLN A 1 101 ? 15.746 9.516 -23.879 1.00 87.69 101 GLN A CA 1
ATOM 803 C C . GLN A 1 101 ? 15.804 8.481 -25.013 1.00 87.69 101 GLN A C 1
ATOM 805 O O . GLN A 1 101 ? 16.333 8.756 -26.084 1.00 87.69 101 GLN A O 1
ATOM 810 N N . LYS A 1 102 ? 15.232 7.285 -24.824 1.00 82.31 102 LYS A N 1
ATOM 811 C CA . LYS A 1 102 ? 15.181 6.253 -25.878 1.00 82.31 102 LYS A CA 1
ATOM 812 C C . LYS A 1 102 ? 14.256 6.618 -27.041 1.00 82.31 102 LYS A C 1
ATOM 814 O O . LYS A 1 102 ? 14.418 6.070 -28.132 1.00 82.31 1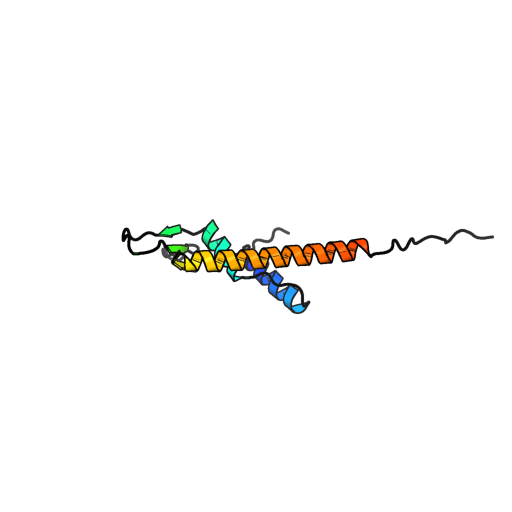02 LYS A O 1
ATOM 819 N N . MET A 1 103 ? 13.260 7.472 -26.813 1.00 76.50 103 MET A N 1
ATOM 820 C CA . MET A 1 103 ? 12.362 7.957 -27.862 1.00 76.50 103 MET A CA 1
ATOM 821 C C . MET A 1 103 ? 13.002 9.077 -28.685 1.00 76.50 103 MET A C 1
ATOM 823 O O . MET A 1 103 ? 12.866 9.048 -29.904 1.00 76.50 103 MET A O 1
ATOM 827 N N . ASP A 1 104 ? 13.764 9.973 -28.054 1.00 74.44 104 ASP A N 1
ATOM 828 C CA . ASP A 1 104 ? 14.462 11.071 -28.743 1.00 74.44 104 ASP A CA 1
ATOM 829 C C . ASP A 1 104 ? 15.658 10.602 -29.600 1.00 74.44 104 ASP A C 1
ATOM 831 O O . ASP A 1 104 ? 16.087 11.310 -30.507 1.00 74.44 104 ASP A O 1
ATOM 835 N N . VAL A 1 105 ? 16.189 9.395 -29.362 1.00 60.97 105 VAL A N 1
ATOM 836 C CA . VAL A 1 105 ? 17.378 8.860 -30.061 1.00 60.97 105 VAL A CA 1
ATOM 837 C C . VAL A 1 105 ? 17.034 7.985 -31.282 1.00 60.97 105 VAL A C 1
ATOM 839 O O . VAL A 1 105 ? 17.941 7.570 -32.001 1.00 60.97 105 VAL A O 1
ATOM 842 N N . ARG A 1 106 ? 15.757 7.697 -31.588 1.00 54.16 106 ARG A N 1
ATOM 843 C CA . ARG A 1 106 ? 15.429 6.951 -32.824 1.00 54.16 106 ARG A CA 1
ATOM 844 C C . ARG A 1 106 ? 15.601 7.868 -34.042 1.00 54.16 106 ARG A C 1
ATOM 846 O O . ARG A 1 106 ? 14.820 8.811 -34.173 1.00 54.16 106 ARG A O 1
ATOM 853 N N . PRO A 1 107 ? 16.553 7.607 -34.961 1.00 50.06 107 PRO A N 1
ATOM 854 C CA . PRO A 1 107 ? 16.593 8.338 -36.214 1.00 50.06 107 PRO A CA 1
ATOM 855 C C . PRO A 1 107 ? 15.325 8.003 -36.997 1.00 50.06 107 PRO A C 1
ATOM 857 O O . PRO A 1 107 ? 14.887 6.850 -37.035 1.00 50.06 107 PRO A O 1
ATOM 860 N N . VAL A 1 108 ? 14.745 9.012 -37.639 1.00 56.59 108 VAL A N 1
ATOM 861 C CA . VAL A 1 108 ? 13.766 8.810 -38.704 1.00 56.59 108 VAL A CA 1
ATOM 862 C C . VAL A 1 108 ? 14.514 8.129 -39.851 1.00 56.59 108 VAL A C 1
ATOM 864 O O . VAL A 1 108 ? 15.081 8.796 -40.712 1.00 56.59 108 VAL A O 1
ATOM 867 N N . GLU A 1 109 ? 14.580 6.798 -39.848 1.00 52.47 109 GLU A N 1
ATOM 868 C CA . GLU A 1 109 ? 14.939 6.050 -41.050 1.00 52.47 109 GLU A CA 1
ATOM 869 C C . GLU A 1 109 ? 13.786 6.218 -42.040 1.00 52.47 109 GLU A C 1
ATOM 871 O O . GLU A 1 109 ? 12.810 5.466 -42.062 1.00 52.47 109 GLU A O 1
ATOM 876 N N . ASN A 1 110 ? 13.877 7.291 -42.826 1.00 50.09 110 ASN A N 1
ATOM 877 C CA . ASN A 1 110 ? 13.032 7.504 -43.981 1.00 50.09 110 ASN A CA 1
ATOM 878 C C . ASN A 1 110 ? 13.363 6.422 -45.010 1.00 50.09 110 ASN A C 1
ATOM 880 O O . ASN A 1 110 ? 14.340 6.503 -45.753 1.00 50.09 110 ASN A O 1
ATOM 884 N N . MET A 1 111 ? 12.492 5.416 -45.047 1.00 53.84 111 MET A N 1
ATOM 885 C CA . MET A 1 111 ? 12.159 4.698 -46.264 1.00 53.84 111 MET A CA 1
ATOM 886 C C . MET A 1 111 ? 11.834 5.698 -47.381 1.00 53.84 111 MET A C 1
ATOM 888 O O . MET A 1 111 ? 11.002 6.585 -47.197 1.00 53.84 111 MET A O 1
ATOM 892 N N . GLY A 1 112 ? 12.432 5.496 -48.555 1.00 53.28 112 GLY A N 1
ATOM 893 C CA . GLY A 1 112 ? 11.898 6.025 -49.808 1.00 53.28 112 GLY A CA 1
ATOM 894 C C . GLY A 1 112 ? 12.899 6.782 -50.670 1.00 53.28 112 GLY A C 1
ATOM 895 O O . GLY A 1 112 ? 12.822 8.000 -50.789 1.00 53.28 112 GLY A O 1
ATOM 896 N N . SER A 1 113 ? 13.755 6.048 -51.379 1.00 49.06 113 SER A N 1
ATOM 897 C CA . SER A 1 113 ? 14.221 6.485 -52.698 1.00 49.06 113 SER A CA 1
ATOM 898 C C . SER A 1 113 ? 14.250 5.309 -53.676 1.00 49.06 113 SER A C 1
ATOM 900 O O . SER A 1 113 ? 15.271 5.036 -54.299 1.00 49.06 113 SER A O 1
ATOM 902 N N . ASP A 1 114 ? 13.108 4.634 -53.831 1.00 52.62 114 ASP A N 1
ATOM 903 C CA . ASP A 1 114 ? 12.786 3.969 -55.094 1.00 52.62 114 ASP A CA 1
ATOM 904 C C . ASP A 1 114 ? 12.109 5.009 -55.990 1.00 52.62 114 ASP A C 1
ATOM 906 O O . ASP A 1 114 ? 10.890 5.186 -55.987 1.00 52.62 114 ASP A O 1
ATOM 910 N N . THR A 1 115 ? 12.925 5.737 -56.753 1.00 51.09 115 THR A N 1
ATOM 911 C CA . THR A 1 115 ? 12.436 6.555 -57.866 1.00 51.09 115 THR A CA 1
ATOM 912 C C . THR A 1 115 ? 13.025 6.039 -59.171 1.00 51.09 115 THR A C 1
ATOM 914 O O . THR A 1 115 ? 14.153 6.350 -59.524 1.00 51.09 115 THR A O 1
ATOM 917 N N . LYS A 1 116 ? 12.165 5.286 -59.864 1.00 47.50 116 LYS A N 1
ATOM 918 C CA . LYS A 1 116 ? 11.925 5.245 -61.315 1.00 47.50 116 LYS A CA 1
ATOM 919 C C . LYS A 1 116 ? 13.051 4.813 -62.266 1.00 47.50 116 LYS A C 1
ATOM 921 O O . LYS A 1 116 ? 13.990 5.542 -62.546 1.00 47.50 116 LYS A O 1
ATOM 926 N N . ALA A 1 117 ? 12.769 3.670 -62.894 1.00 48.69 117 ALA A N 1
ATOM 927 C CA . ALA A 1 117 ? 12.785 3.417 -64.336 1.00 48.69 117 ALA A CA 1
ATOM 928 C C . ALA A 1 117 ? 13.201 4.581 -65.260 1.00 48.69 117 ALA A C 1
ATOM 930 O O . ALA A 1 117 ? 12.485 5.582 -65.361 1.00 48.69 117 ALA A O 1
ATOM 931 N N . SER A 1 118 ? 14.257 4.359 -66.044 1.00 54.59 118 SER A N 1
ATOM 932 C CA . SER A 1 118 ? 14.259 4.353 -67.522 1.00 54.59 118 SER A CA 1
ATOM 933 C C . SER A 1 118 ? 15.545 3.704 -68.023 1.00 54.59 118 SER A C 1
ATOM 935 O O . SER A 1 118 ? 16.604 3.997 -67.428 1.00 54.59 118 SER A O 1
#

Sequence (118 aa):
MTNFDTLTQLISKYNRAAGSFGWGLVDMEIVSLRDALAHGRVAYSGDQERHPRLMKFDKPSDGKVRVCYNEEMSADWFNKHIKATKRALDAVEEASHQLQQKMDVRPVENMGSDTKAS